Protein AF-T0IHT6-F1 (afdb_monomer_lite)

Organism: NCBI:txid1331060

Foldseek 3Di:
DDDDDDDDDDDDDDDDDDDDDPQPDPDPPDDDQKDWDWDQDPVRDIDIDIDHDDDDPRDDDDDDDKAWPDWDADPQQWIWTQIPVRDIDTPGHDDDDDDDDDDDDDDDDDDDDDDDDDDDDDDDDDDDDDDDDDDDDDDDDDDDDDDDDDDDDDDD

Radius of gyration: 70.14 Å; chains: 1; bounding box: 156×25×182 Å

Sequence (156 aa):
MPGPKGDKGDTGAAGTPGVPGPAGTDVADFYVEDLTIKLEMSNGSVWEAFLPAGSGGEGTPGQDGIGITSVSIDGNGHLLVNLTDGSVIDAGVVRGADGAAGATGAQGPKGDTGNVGAAGADGAAGATGPKGDKGDKGDTGDTGLICPHRVDRLVC

Structure (mmCIF, N/CA/C/O backbone):
data_AF-T0IHT6-F1
#
_entry.id   AF-T0IHT6-F1
#
loop_
_atom_site.group_PDB
_atom_site.id
_atom_site.type_symbol
_atom_site.label_atom_id
_atom_site.label_alt_id
_atom_site.label_comp_id
_atom_site.label_asym_id
_atom_site.label_entity_id
_atom_site.label_seq_id
_atom_site.pdbx_PDB_ins_code
_atom_site.Cartn_x
_atom_site.Cartn_y
_atom_site.Cartn_z
_atom_site.occupancy
_atom_site.B_iso_or_equiv
_atom_site.auth_seq_id
_atom_site.auth_comp_id
_atom_site.auth_asym_id
_atom_site.auth_atom_id
_atom_site.pdbx_PDB_model_num
ATOM 1 N N . MET A 1 1 ? -44.286 -2.994 -5.776 1.00 51.06 1 MET A N 1
ATOM 2 C CA . MET A 1 1 ? -42.874 -3.217 -5.395 1.00 51.06 1 MET A CA 1
ATOM 3 C C . MET A 1 1 ? -42.003 -2.699 -6.528 1.00 51.06 1 MET A C 1
ATOM 5 O O . MET A 1 1 ? -42.415 -2.892 -7.668 1.00 51.06 1 MET A O 1
ATOM 9 N N . PRO A 1 2 ? -40.890 -1.995 -6.265 1.00 48.41 2 PRO A N 1
ATOM 10 C CA . PRO A 1 2 ? -39.973 -1.576 -7.325 1.00 48.41 2 PRO A CA 1
ATOM 11 C C . PRO A 1 2 ? -39.454 -2.805 -8.083 1.00 48.41 2 PRO A C 1
ATOM 13 O O . PRO A 1 2 ? -39.212 -3.841 -7.464 1.00 48.41 2 PRO A O 1
ATOM 16 N N . GLY A 1 3 ? -39.343 -2.706 -9.409 1.00 45.84 3 GLY A N 1
ATOM 17 C CA . GLY A 1 3 ? -38.851 -3.797 -10.253 1.00 45.84 3 GLY A CA 1
ATOM 18 C C . GLY A 1 3 ? -37.374 -4.124 -9.991 1.00 45.84 3 GLY A C 1
ATOM 19 O O . GLY A 1 3 ? -36.662 -3.303 -9.404 1.00 45.84 3 GLY A O 1
ATOM 20 N N . PRO A 1 4 ? -36.904 -5.313 -10.410 1.00 55.66 4 PRO A N 1
ATOM 21 C CA . PRO A 1 4 ? -35.510 -5.705 -10.242 1.00 55.66 4 PRO A CA 1
ATOM 22 C C . PRO A 1 4 ? -34.583 -4.700 -10.935 1.00 55.66 4 PRO A C 1
ATOM 24 O O . PRO A 1 4 ? -34.856 -4.226 -12.039 1.00 55.66 4 PRO A O 1
ATOM 27 N N . LYS A 1 5 ? -33.489 -4.351 -10.253 1.00 52.78 5 LYS A N 1
ATOM 28 C CA . LYS A 1 5 ? -32.433 -3.492 -10.792 1.00 52.78 5 LYS A CA 1
ATOM 29 C C . LYS A 1 5 ? -31.818 -4.189 -12.009 1.00 52.78 5 LYS A C 1
ATOM 31 O O . LYS A 1 5 ? -31.505 -5.371 -11.924 1.00 52.78 5 LYS A O 1
ATOM 36 N N . GLY A 1 6 ? -31.657 -3.456 -13.110 1.00 45.94 6 GLY A N 1
ATOM 37 C CA . GLY A 1 6 ? -30.992 -3.969 -14.307 1.00 45.94 6 GLY A CA 1
ATOM 38 C C . GLY A 1 6 ? -29.533 -4.347 -14.045 1.00 45.94 6 GLY A C 1
ATOM 39 O O . GLY A 1 6 ? -28.904 -3.817 -13.120 1.00 45.94 6 GLY A O 1
ATOM 40 N N . ASP A 1 7 ? -29.021 -5.254 -14.872 1.00 59.47 7 ASP A N 1
ATOM 41 C CA . ASP A 1 7 ? -27.651 -5.746 -14.789 1.00 59.47 7 ASP A CA 1
ATOM 42 C C . ASP A 1 7 ? -26.635 -4.606 -14.934 1.00 59.47 7 ASP A C 1
ATOM 44 O O . ASP A 1 7 ? -26.878 -3.575 -15.571 1.00 59.47 7 ASP A O 1
ATOM 48 N N . LYS A 1 8 ? -25.480 -4.776 -14.288 1.00 56.25 8 LYS A N 1
ATOM 49 C CA . LYS A 1 8 ? -24.371 -3.828 -14.396 1.00 56.25 8 LYS A CA 1
ATOM 50 C C . LYS A 1 8 ? -23.868 -3.847 -15.844 1.00 56.25 8 LYS A C 1
ATOM 52 O O . LYS A 1 8 ? -23.591 -4.917 -16.370 1.00 56.25 8 LYS A O 1
ATOM 57 N N . GLY A 1 9 ? -23.751 -2.671 -16.460 1.00 51.81 9 GLY A N 1
ATOM 58 C CA . GLY A 1 9 ? -23.185 -2.547 -17.804 1.00 51.81 9 GLY A CA 1
ATOM 59 C C . GLY A 1 9 ? -21.721 -2.990 -17.866 1.00 51.81 9 GLY A C 1
ATOM 60 O O . GLY A 1 9 ? -21.023 -2.988 -16.845 1.00 51.81 9 GLY A O 1
ATOM 61 N N . ASP A 1 10 ? -21.279 -3.347 -19.070 1.00 59.84 10 ASP A N 1
ATOM 62 C CA . ASP A 1 10 ? -19.925 -3.825 -19.341 1.00 59.84 10 ASP A CA 1
ATOM 63 C C . ASP A 1 10 ? -18.857 -2.794 -18.945 1.00 59.84 10 ASP A C 1
ATOM 65 O O . ASP A 1 10 ? -19.040 -1.578 -19.072 1.00 59.84 10 ASP A O 1
ATOM 69 N N . THR A 1 11 ? -17.717 -3.285 -18.457 1.00 57.62 11 THR A N 1
ATOM 70 C CA . THR A 1 11 ? -16.554 -2.449 -18.137 1.00 57.62 11 THR A CA 1
ATOM 71 C C . THR A 1 11 ? -15.987 -1.837 -19.419 1.00 57.62 11 THR A C 1
ATOM 73 O O . THR A 1 11 ? -15.795 -2.534 -20.414 1.00 57.62 11 THR A O 1
ATOM 76 N N . GLY A 1 12 ? -15.709 -0.530 -19.393 1.00 53.28 12 GLY A N 1
ATOM 77 C CA . GLY A 1 12 ? -15.119 0.186 -20.526 1.00 53.28 12 GLY A CA 1
ATOM 78 C C . GLY A 1 12 ? -13.754 -0.374 -20.943 1.00 53.28 12 GLY A C 1
ATOM 79 O O . GLY A 1 12 ? -13.054 -1.002 -20.149 1.00 53.28 12 GLY A O 1
ATOM 80 N N . ALA A 1 13 ? -13.379 -0.137 -22.201 1.00 52.06 13 ALA A N 1
ATOM 81 C CA . ALA A 1 13 ? -12.097 -0.578 -22.744 1.00 52.06 13 ALA A CA 1
ATOM 82 C C . ALA A 1 13 ? -10.910 0.004 -21.954 1.00 52.06 13 ALA A C 1
ATOM 84 O O . ALA A 1 13 ? -10.966 1.137 -21.470 1.00 52.06 13 ALA A O 1
ATOM 85 N N . ALA A 1 14 ? -9.827 -0.771 -21.856 1.00 55.28 14 ALA A N 1
ATOM 86 C CA . ALA A 1 14 ? -8.579 -0.308 -21.262 1.00 55.28 14 ALA A CA 1
ATOM 87 C C . ALA A 1 14 ? -8.032 0.914 -22.021 1.00 55.28 14 ALA A C 1
ATOM 89 O O . ALA A 1 14 ? -8.123 0.989 -23.249 1.00 55.28 14 ALA A O 1
ATOM 90 N N . GLY A 1 15 ? -7.455 1.866 -21.282 1.00 57.25 15 GLY A N 1
ATOM 91 C CA . GLY A 1 15 ? -6.731 2.988 -21.876 1.00 57.25 15 GLY A CA 1
ATOM 92 C C . GLY A 1 15 ? -5.515 2.504 -22.667 1.00 57.25 15 GLY A C 1
ATOM 93 O O . GLY A 1 15 ? -4.952 1.448 -22.379 1.00 57.25 15 GLY A O 1
ATOM 94 N N . THR A 1 16 ? -5.102 3.271 -23.674 1.00 59.94 16 THR A N 1
ATOM 95 C CA . THR A 1 16 ? -3.871 2.974 -24.414 1.00 59.94 16 THR A CA 1
ATOM 96 C C . THR A 1 16 ? -2.652 3.116 -23.496 1.00 59.94 16 THR A C 1
ATOM 98 O O . THR A 1 16 ? -2.663 4.003 -22.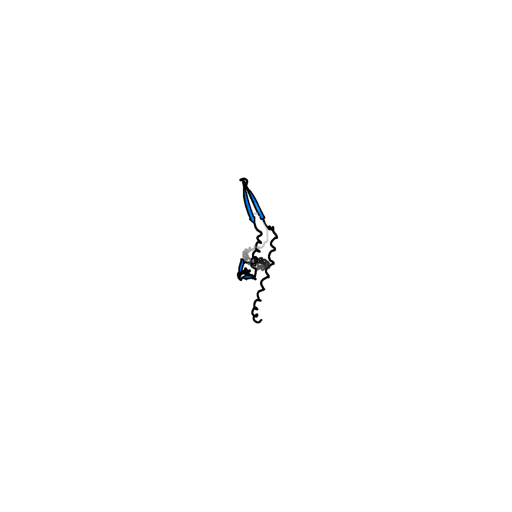636 1.00 59.94 16 THR A O 1
ATOM 101 N N . PRO A 1 17 ? -1.591 2.307 -23.687 1.00 65.31 17 PRO A N 1
ATOM 102 C CA . PRO A 1 17 ? -0.319 2.515 -23.005 1.00 65.31 17 PRO A CA 1
ATOM 103 C C . PRO A 1 17 ? 0.164 3.963 -23.140 1.00 65.31 17 PRO A C 1
ATOM 105 O O . PRO A 1 17 ? -0.071 4.614 -24.164 1.00 65.31 17 PRO A O 1
ATOM 108 N N . GLY A 1 18 ? 0.823 4.465 -22.095 1.00 60.44 18 GLY A N 1
ATOM 109 C CA . GLY A 1 18 ? 1.481 5.766 -22.145 1.00 60.44 18 GLY A CA 1
ATOM 110 C C . GLY A 1 18 ? 2.565 5.782 -23.222 1.00 60.44 18 GLY A C 1
ATOM 111 O O . GLY A 1 18 ? 3.168 4.756 -23.526 1.00 60.44 18 GLY A O 1
ATOM 112 N N . VAL A 1 19 ? 2.805 6.950 -23.814 1.00 72.06 19 VAL A N 1
ATOM 113 C CA . VAL A 1 19 ? 3.938 7.126 -24.728 1.00 72.06 19 VAL A CA 1
ATOM 114 C C . VAL A 1 19 ? 5.225 7.008 -23.901 1.00 72.06 19 VAL A C 1
ATOM 116 O O . VAL A 1 19 ? 5.295 7.665 -22.856 1.00 72.06 19 VAL A O 1
ATOM 119 N N . PRO A 1 20 ? 6.224 6.210 -24.330 1.00 73.50 20 PRO A N 1
ATOM 120 C CA . PRO A 1 20 ? 7.527 6.180 -23.679 1.00 73.50 20 PRO A CA 1
ATOM 121 C C . PRO A 1 20 ? 8.066 7.598 -23.485 1.00 73.50 20 PRO A C 1
ATOM 123 O O . PRO A 1 20 ? 7.923 8.455 -24.363 1.00 73.50 20 PRO A O 1
ATOM 126 N N . GLY A 1 21 ? 8.657 7.855 -22.318 1.00 64.94 21 GLY A N 1
ATOM 127 C CA . GLY A 1 21 ? 9.294 9.140 -22.049 1.00 64.94 21 GLY A CA 1
ATOM 128 C C . GLY A 1 21 ? 10.397 9.437 -23.074 1.00 64.94 21 GLY A C 1
ATOM 129 O O . GLY A 1 21 ? 10.922 8.509 -23.698 1.00 64.94 21 GLY A O 1
ATOM 130 N N . PRO A 1 22 ? 10.765 10.716 -23.272 1.00 65.38 22 PRO A N 1
ATOM 131 C CA . PRO A 1 22 ? 11.931 11.042 -24.083 1.00 65.38 22 PRO A CA 1
ATOM 132 C C . PRO A 1 22 ? 13.151 10.283 -23.549 1.00 65.38 22 PRO A C 1
ATOM 134 O O . PRO A 1 22 ? 13.292 10.124 -22.333 1.00 65.38 22 PRO A O 1
ATOM 137 N N . ALA A 1 23 ? 14.018 9.817 -24.452 1.00 64.50 23 ALA A N 1
ATOM 138 C CA . ALA A 1 23 ? 15.299 9.241 -24.065 1.00 64.50 23 ALA A CA 1
ATOM 139 C C . ALA A 1 23 ? 16.008 10.205 -23.104 1.00 64.50 23 ALA A C 1
ATOM 141 O O . ALA A 1 23 ? 15.972 11.425 -23.305 1.00 64.50 23 ALA A O 1
ATOM 142 N N . GLY A 1 24 ? 16.598 9.662 -22.037 1.00 56.03 24 GLY A N 1
ATOM 143 C CA . GLY A 1 24 ? 17.422 10.463 -21.144 1.00 56.03 24 GLY A CA 1
ATOM 144 C C . GLY A 1 24 ? 18.462 11.195 -21.982 1.00 56.03 24 GLY A C 1
ATOM 145 O O . GLY A 1 24 ? 19.086 10.597 -22.853 1.00 56.03 24 GLY A O 1
ATOM 146 N N . THR A 1 25 ? 18.616 12.499 -21.769 1.00 54.03 25 THR A N 1
ATOM 147 C CA . THR A 1 25 ? 19.784 13.187 -22.304 1.00 54.03 25 THR A CA 1
ATOM 148 C C . THR A 1 25 ? 20.965 12.611 -21.552 1.00 54.03 25 THR A C 1
ATOM 150 O O . THR A 1 25 ? 21.092 12.878 -20.352 1.00 54.03 25 THR A O 1
ATOM 153 N N . ASP A 1 26 ? 21.779 11.801 -22.230 1.00 58.94 26 ASP A N 1
ATOM 154 C CA . ASP A 1 26 ? 23.110 11.493 -21.737 1.00 58.94 26 ASP A CA 1
ATOM 155 C C . ASP A 1 26 ? 23.716 12.825 -21.316 1.00 58.94 26 ASP A C 1
ATOM 157 O O . ASP A 1 26 ? 23.740 13.808 -22.069 1.00 58.94 26 ASP A O 1
ATOM 161 N N . VAL A 1 27 ? 24.100 12.894 -20.048 1.00 51.19 27 VAL A N 1
ATOM 162 C CA . VAL A 1 27 ? 24.984 13.947 -19.595 1.00 51.19 27 VAL A CA 1
ATOM 163 C C . VAL A 1 27 ? 26.139 13.956 -20.591 1.00 51.19 27 VAL A C 1
ATOM 165 O O . VAL A 1 27 ? 26.721 12.910 -20.875 1.00 51.19 27 VAL A O 1
ATOM 168 N N . ALA A 1 28 ? 26.408 15.107 -21.208 1.00 55.22 28 ALA A N 1
ATOM 169 C CA . ALA A 1 28 ? 27.592 15.296 -22.036 1.00 55.22 28 ALA A CA 1
ATOM 170 C C . ALA A 1 28 ? 28.824 15.274 -21.113 1.00 55.22 28 ALA A C 1
ATOM 172 O O . ALA A 1 28 ? 29.514 16.275 -20.932 1.00 55.22 28 ALA A O 1
ATOM 173 N N . ASP A 1 29 ? 29.041 14.144 -20.456 1.00 58.44 29 ASP A N 1
ATOM 174 C CA . ASP A 1 29 ? 30.043 13.926 -19.443 1.00 58.44 29 ASP A CA 1
ATOM 175 C C . ASP A 1 29 ? 31.286 13.459 -20.172 1.00 58.44 29 ASP A C 1
ATOM 177 O O . ASP A 1 29 ? 31.434 12.302 -20.547 1.00 58.44 29 ASP A O 1
ATOM 181 N N . PHE A 1 30 ? 32.178 14.422 -20.381 1.00 57.38 30 PHE A N 1
ATOM 182 C CA . PHE A 1 30 ? 33.569 14.187 -20.735 1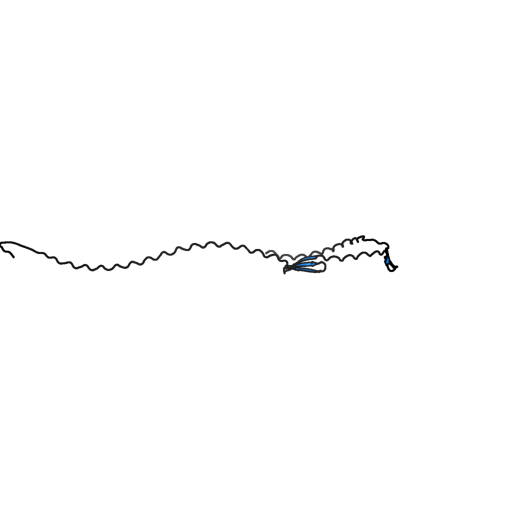.00 57.38 30 PHE A CA 1
ATOM 183 C C . PHE A 1 30 ? 33.776 13.461 -22.078 1.00 57.38 30 PHE A C 1
ATOM 185 O O . PHE A 1 30 ? 34.056 12.268 -22.153 1.00 57.38 30 PHE A O 1
ATOM 192 N N . TYR A 1 31 ? 33.714 14.238 -23.161 1.00 59.03 31 TYR A N 1
ATOM 193 C CA . TYR A 1 31 ? 34.139 13.790 -24.485 1.00 59.03 31 TYR A CA 1
ATOM 194 C C . TYR A 1 31 ? 35.665 13.707 -24.560 1.00 59.03 31 TYR A C 1
ATOM 196 O O . TYR A 1 31 ? 36.367 14.703 -24.382 1.00 59.03 31 TYR A O 1
ATOM 204 N N . VAL A 1 32 ? 36.167 12.517 -24.868 1.00 63.88 32 VAL A N 1
ATOM 205 C CA . VAL A 1 32 ? 37.573 12.264 -25.172 1.00 63.88 32 VAL A CA 1
ATOM 206 C C . VAL A 1 32 ? 37.638 11.766 -26.607 1.00 63.88 32 VAL A C 1
ATOM 208 O O . VAL A 1 32 ? 37.106 10.700 -26.899 1.00 63.88 32 VAL A O 1
ATOM 211 N N . GLU A 1 33 ? 38.246 12.555 -27.495 1.00 69.00 33 GLU A N 1
ATOM 212 C CA . GLU A 1 33 ? 38.405 12.181 -28.904 1.00 69.00 33 GLU A CA 1
ATOM 213 C C . GLU A 1 33 ? 39.428 11.052 -29.025 1.00 69.00 33 GLU A C 1
ATOM 215 O O . GLU A 1 33 ? 39.048 9.921 -29.263 1.00 69.00 33 GLU A O 1
ATOM 220 N N . ASP A 1 34 ? 40.696 11.303 -28.722 1.00 75.75 34 ASP A N 1
ATOM 221 C CA . ASP A 1 34 ? 41.697 10.250 -28.568 1.00 75.75 34 ASP A CA 1
ATOM 222 C C . ASP A 1 34 ? 42.498 10.532 -27.298 1.00 75.75 34 ASP A C 1
ATOM 224 O O . ASP A 1 34 ? 43.043 11.627 -27.121 1.00 75.75 34 ASP A O 1
ATOM 228 N N . LEU A 1 35 ? 42.600 9.549 -26.403 1.00 79.81 35 LEU A N 1
ATOM 229 C CA . LEU A 1 35 ? 43.435 9.663 -25.209 1.00 79.81 35 LEU A CA 1
ATOM 230 C C . LEU A 1 35 ? 44.528 8.613 -25.233 1.00 79.81 35 LEU A C 1
ATOM 232 O O . LEU A 1 35 ? 44.282 7.409 -25.215 1.00 79.81 35 LEU A O 1
ATOM 236 N N . THR A 1 36 ? 45.764 9.098 -25.217 1.00 80.94 36 THR A N 1
ATOM 237 C CA . THR A 1 36 ? 46.931 8.265 -24.952 1.00 80.94 36 THR A CA 1
ATOM 238 C C . THR A 1 36 ? 47.367 8.499 -23.518 1.00 80.94 36 THR A C 1
ATOM 240 O O . THR A 1 36 ? 47.815 9.593 -23.173 1.00 80.94 36 THR A O 1
ATOM 243 N N . ILE A 1 37 ? 47.249 7.477 -22.676 1.00 87.00 37 ILE A N 1
ATOM 244 C CA . ILE A 1 37 ? 47.772 7.525 -21.311 1.00 87.00 37 ILE A CA 1
ATOM 245 C C . ILE A 1 37 ? 49.172 6.921 -21.333 1.00 87.00 37 ILE A C 1
ATOM 247 O O . ILE A 1 37 ? 49.328 5.747 -21.670 1.00 87.00 37 ILE A O 1
ATOM 251 N N . LYS A 1 38 ? 50.176 7.722 -20.956 1.00 91.19 38 LYS A N 1
ATOM 252 C CA . LYS A 1 38 ? 51.555 7.266 -20.750 1.00 91.19 38 LYS A CA 1
ATOM 253 C C . LYS A 1 38 ? 51.899 7.319 -19.271 1.00 91.19 38 LYS A C 1
ATOM 255 O O . LYS A 1 38 ? 51.790 8.374 -18.649 1.00 91.19 38 LYS A O 1
ATOM 260 N N . LEU A 1 39 ? 52.308 6.186 -18.716 1.00 89.50 39 LEU A N 1
ATOM 261 C CA . LEU A 1 39 ? 52.738 6.080 -17.326 1.00 89.50 39 LEU A CA 1
ATOM 262 C C . LEU A 1 39 ? 54.206 5.680 -17.291 1.00 89.50 39 LEU A C 1
ATOM 264 O O . LEU A 1 39 ? 54.560 4.577 -17.705 1.00 89.50 39 LEU A O 1
ATOM 268 N N . GLU A 1 40 ? 55.044 6.574 -16.774 1.00 92.75 40 GLU A N 1
ATOM 269 C CA . GLU A 1 40 ? 56.445 6.288 -16.477 1.00 92.75 40 GLU A CA 1
ATOM 270 C C . GLU A 1 40 ? 56.566 5.886 -15.008 1.00 92.75 40 GLU A C 1
ATOM 272 O O . GLU A 1 40 ? 56.268 6.661 -14.097 1.00 92.75 40 GLU A O 1
ATOM 277 N N . MET A 1 41 ? 56.970 4.644 -14.767 1.00 91.25 41 MET A N 1
ATOM 278 C CA . MET A 1 41 ? 57.180 4.137 -13.416 1.00 91.25 41 MET A CA 1
ATOM 279 C C . MET A 1 41 ? 58.611 4.424 -12.950 1.00 91.25 41 MET A C 1
ATOM 281 O O . MET A 1 41 ? 59.538 4.550 -13.747 1.00 91.25 41 MET A O 1
ATOM 285 N N . SER A 1 42 ? 58.826 4.480 -11.634 1.00 91.50 42 SER A N 1
ATOM 286 C CA . SER A 1 42 ? 60.136 4.789 -11.033 1.00 91.50 42 SER A CA 1
ATOM 287 C C . SER A 1 42 ? 61.235 3.761 -11.336 1.00 91.50 42 SER A C 1
ATOM 289 O O . SER A 1 42 ? 62.416 4.055 -11.177 1.00 91.50 42 SER A O 1
ATOM 291 N N . ASN A 1 43 ? 60.861 2.563 -11.789 1.00 92.00 43 ASN A N 1
ATOM 292 C CA . ASN A 1 43 ? 61.776 1.537 -12.293 1.00 92.00 43 ASN A CA 1
ATOM 293 C C . ASN A 1 43 ? 62.238 1.795 -13.747 1.00 92.00 43 ASN A C 1
ATOM 295 O O . ASN A 1 43 ? 62.966 0.975 -14.302 1.00 92.00 43 ASN A O 1
ATOM 299 N N . GLY A 1 44 ? 61.798 2.896 -14.367 1.00 88.94 44 GLY A N 1
ATOM 300 C CA . GLY A 1 44 ? 62.127 3.289 -15.737 1.00 88.94 44 GLY A CA 1
ATOM 301 C C . GLY A 1 44 ? 61.261 2.645 -16.823 1.00 88.94 44 GLY A C 1
ATOM 302 O O . GLY A 1 44 ? 61.495 2.903 -18.001 1.00 88.94 44 GLY A O 1
ATOM 303 N N . SER A 1 45 ? 60.274 1.810 -16.475 1.00 91.81 45 SER A N 1
ATOM 304 C CA . SER A 1 45 ? 59.357 1.242 -17.469 1.00 91.81 45 SER A CA 1
ATOM 305 C C . SER A 1 45 ? 58.272 2.240 -17.862 1.00 91.81 45 SER A C 1
ATOM 307 O O . SER A 1 45 ? 57.694 2.896 -16.993 1.00 91.81 45 SER A O 1
ATOM 309 N N . VAL A 1 46 ? 57.962 2.288 -19.157 1.00 92.75 46 VAL A N 1
ATOM 310 C CA . VAL A 1 46 ? 56.886 3.110 -19.716 1.00 92.75 46 VAL A CA 1
ATOM 311 C C . VAL A 1 46 ? 55.769 2.206 -20.217 1.00 92.75 46 VAL A C 1
ATOM 313 O O . VAL A 1 46 ? 56.024 1.249 -20.950 1.00 92.75 46 VAL A O 1
ATOM 316 N N . TRP A 1 47 ? 54.537 2.516 -19.826 1.00 92.88 47 TRP A N 1
ATOM 317 C CA . TRP A 1 47 ? 53.338 1.880 -20.362 1.00 92.88 47 TRP A CA 1
ATOM 318 C C . TRP A 1 47 ? 52.504 2.895 -21.132 1.00 92.88 47 TRP A C 1
ATOM 320 O O . TRP A 1 47 ? 52.262 3.995 -20.635 1.00 92.88 47 TRP A O 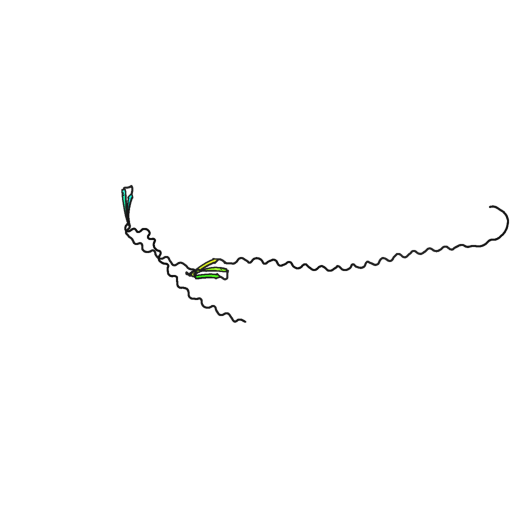1
ATOM 330 N N . GLU A 1 48 ? 52.055 2.511 -22.325 1.00 92.19 48 GLU A N 1
ATOM 331 C CA . GLU A 1 48 ? 51.172 3.321 -23.159 1.00 92.19 48 GLU A CA 1
ATOM 332 C C . GLU A 1 48 ? 49.877 2.559 -23.432 1.00 92.19 48 GLU A C 1
ATOM 334 O O . GLU A 1 48 ? 49.910 1.435 -23.939 1.00 92.19 48 GLU A O 1
ATOM 339 N N . ALA A 1 49 ? 48.741 3.184 -23.129 1.00 85.62 49 ALA A N 1
ATOM 340 C CA . ALA A 1 49 ? 47.447 2.751 -23.637 1.00 85.62 49 ALA A CA 1
ATOM 341 C C . ALA A 1 49 ? 46.841 3.814 -24.531 1.00 85.62 49 ALA A C 1
ATOM 343 O O . ALA A 1 49 ? 46.759 4.989 -24.168 1.00 85.62 49 ALA A O 1
ATOM 344 N N . PHE A 1 50 ? 46.376 3.346 -25.681 1.00 82.50 50 PHE A N 1
ATOM 345 C CA . PHE A 1 50 ? 45.578 4.115 -26.607 1.00 82.50 50 PHE A CA 1
ATOM 346 C C . PHE A 1 50 ? 44.106 3.776 -26.382 1.00 82.50 50 PHE A C 1
ATOM 348 O O . PHE A 1 50 ? 43.703 2.619 -26.512 1.00 82.50 50 PHE A O 1
ATOM 355 N N . LEU A 1 51 ? 43.328 4.787 -26.013 1.00 76.69 51 LEU A N 1
ATOM 356 C CA . LEU A 1 51 ? 41.877 4.732 -25.936 1.00 76.69 51 LEU A CA 1
ATOM 357 C C . LEU A 1 51 ? 41.354 5.462 -27.184 1.00 76.69 51 LEU A C 1
ATOM 359 O O . LEU A 1 51 ? 41.281 6.694 -27.150 1.00 76.69 51 LEU A O 1
ATOM 363 N N . PRO A 1 52 ? 41.091 4.741 -28.295 1.00 70.00 52 PRO A N 1
ATOM 364 C CA . PRO A 1 52 ? 40.549 5.356 -29.503 1.00 70.00 52 PRO A CA 1
ATOM 365 C C . PRO A 1 52 ? 39.171 5.943 -29.233 1.00 70.00 52 PRO A C 1
ATOM 367 O O . PRO A 1 52 ? 38.430 5.396 -28.408 1.00 70.00 52 PRO A O 1
ATOM 370 N N . ALA A 1 53 ? 38.800 6.965 -30.004 1.00 67.62 53 ALA A N 1
ATOM 371 C CA . ALA A 1 53 ? 37.429 7.459 -30.080 1.00 67.62 53 ALA A CA 1
ATOM 372 C C . ALA A 1 53 ? 36.457 6.297 -30.352 1.00 67.62 53 ALA A C 1
ATOM 374 O O . ALA A 1 53 ? 36.295 5.827 -31.480 1.00 67.62 53 ALA A O 1
ATOM 375 N N . GLY A 1 54 ? 35.815 5.800 -29.303 1.00 63.38 54 GLY A N 1
ATOM 376 C CA . GLY A 1 54 ? 34.690 4.889 -29.397 1.00 63.38 54 GLY A CA 1
ATOM 377 C C . GLY A 1 54 ? 33.454 5.674 -29.023 1.00 63.38 54 GLY A C 1
ATOM 378 O O . GLY A 1 54 ? 33.322 6.082 -27.871 1.00 63.38 54 GLY A O 1
ATOM 379 N N . SER A 1 55 ? 32.542 5.886 -29.969 1.00 61.41 55 SER A N 1
ATOM 380 C CA . SER A 1 55 ? 31.188 6.283 -29.596 1.00 61.41 55 SER A CA 1
ATOM 381 C C . SER A 1 55 ? 30.602 5.130 -28.787 1.00 61.41 55 SER A C 1
ATOM 383 O O . SER A 1 55 ? 30.337 4.050 -29.318 1.00 61.41 55 SER A O 1
ATOM 385 N N . GLY A 1 56 ? 30.476 5.325 -27.473 1.00 64.38 56 GLY A N 1
ATOM 386 C CA . GLY A 1 56 ? 29.638 4.458 -26.658 1.00 64.38 56 GLY A CA 1
ATOM 387 C C . GLY A 1 56 ? 28.256 4.444 -27.299 1.00 64.38 56 GLY A C 1
ATOM 388 O O . GLY A 1 56 ? 27.715 5.503 -27.611 1.00 64.38 56 GLY A O 1
ATOM 389 N N . GLY A 1 57 ? 27.730 3.254 -27.590 1.00 61.91 57 GLY A N 1
ATOM 390 C CA . GLY A 1 57 ? 26.353 3.146 -28.054 1.00 61.91 57 GLY A CA 1
ATOM 391 C C . GLY A 1 57 ? 25.414 3.743 -27.008 1.00 61.91 57 GLY A C 1
ATOM 392 O O . GLY A 1 57 ? 25.714 3.684 -25.815 1.00 61.91 57 GLY A O 1
ATOM 393 N N . GLU A 1 58 ? 24.292 4.305 -27.457 1.00 66.88 58 GLU A N 1
ATOM 394 C CA . GLU A 1 58 ? 23.238 4.772 -26.556 1.00 66.88 58 GLU A CA 1
ATOM 395 C C . GLU A 1 58 ? 22.878 3.657 -25.560 1.00 66.88 58 GLU A C 1
ATOM 397 O O . GLU A 1 58 ? 22.781 2.477 -25.927 1.00 66.88 58 GLU A O 1
ATOM 402 N N . GLY A 1 59 ? 22.695 4.019 -24.289 1.00 66.62 59 GLY A N 1
ATOM 403 C CA . GLY A 1 59 ? 22.172 3.086 -23.297 1.00 66.62 59 GLY A CA 1
ATOM 404 C C . GLY A 1 59 ? 20.827 2.516 -23.757 1.00 66.62 59 GLY A C 1
ATOM 405 O O . GLY A 1 59 ? 20.029 3.200 -24.397 1.00 66.62 59 GLY A O 1
ATOM 406 N N . THR A 1 60 ? 20.543 1.251 -23.441 1.00 65.38 60 THR A N 1
ATOM 407 C CA . THR A 1 60 ? 19.219 0.689 -23.740 1.00 65.38 60 THR A CA 1
ATOM 408 C C . THR A 1 60 ? 18.153 1.469 -22.968 1.00 65.38 60 THR A C 1
ATOM 410 O O . THR A 1 60 ? 18.351 1.673 -21.763 1.00 65.38 60 THR A O 1
ATOM 413 N N . PRO A 1 61 ? 17.022 1.860 -23.590 1.00 69.25 61 PRO A N 1
ATOM 414 C CA . PRO A 1 61 ? 15.902 2.437 -22.859 1.00 69.25 61 PRO A CA 1
ATOM 415 C C . PRO A 1 61 ? 15.547 1.570 -21.647 1.00 69.25 61 PRO A C 1
ATOM 417 O O . PRO A 1 61 ? 15.545 0.338 -21.735 1.00 69.25 61 PRO A O 1
ATOM 420 N N . GLY A 1 62 ? 15.283 2.208 -20.504 1.00 72.19 62 GLY A N 1
ATOM 421 C CA . GLY A 1 62 ? 14.789 1.500 -19.326 1.00 72.19 62 GLY A CA 1
ATOM 422 C C . GLY A 1 62 ? 13.483 0.769 -19.647 1.00 72.19 62 GLY A C 1
ATOM 423 O O . GLY A 1 62 ? 12.716 1.217 -20.495 1.00 72.19 62 GLY A O 1
ATOM 424 N N . GLN A 1 63 ? 13.235 -0.361 -18.980 1.00 72.88 63 GLN A N 1
ATOM 425 C CA . GLN A 1 63 ? 11.946 -1.050 -19.083 1.00 72.88 63 GLN A CA 1
ATOM 426 C C . GLN A 1 63 ? 10.823 -0.111 -18.621 1.00 72.88 63 GLN A C 1
ATOM 428 O O . GLN A 1 63 ? 11.009 0.647 -17.664 1.00 72.88 63 GLN A O 1
ATOM 433 N N . ASP A 1 64 ? 9.662 -0.188 -19.272 1.00 79.81 64 ASP A N 1
ATOM 434 C CA . ASP A 1 64 ? 8.473 0.538 -18.831 1.00 79.81 64 ASP A CA 1
ATOM 435 C C . ASP A 1 64 ? 8.149 0.184 -17.368 1.00 79.81 64 ASP A C 1
ATOM 437 O O . ASP A 1 64 ? 8.256 -0.968 -16.939 1.00 79.81 64 ASP A O 1
ATOM 441 N N . GLY A 1 65 ? 7.772 1.191 -16.577 1.00 82.19 65 GLY A N 1
ATOM 442 C CA . GLY A 1 65 ? 7.436 0.999 -15.167 1.00 82.19 65 GLY A CA 1
ATOM 443 C C . GLY A 1 65 ? 6.142 0.201 -14.969 1.00 82.19 65 GLY A C 1
ATOM 444 O O . GLY A 1 65 ? 5.223 0.262 -15.785 1.00 82.19 65 GLY A O 1
ATOM 445 N N . ILE A 1 66 ? 6.038 -0.508 -13.840 1.00 90.06 66 ILE A N 1
ATOM 446 C CA . ILE A 1 66 ? 4.803 -1.198 -13.444 1.00 90.06 66 ILE A CA 1
ATOM 447 C C . ILE A 1 66 ? 3.819 -0.166 -12.873 1.00 90.06 66 ILE A C 1
ATOM 449 O O . ILE A 1 66 ? 4.097 0.480 -11.862 1.00 90.06 66 ILE A O 1
ATOM 453 N N . GLY A 1 67 ? 2.671 -0.004 -13.530 1.00 90.06 67 GLY A N 1
ATOM 454 C CA . GLY A 1 67 ? 1.604 0.904 -13.114 1.00 90.06 67 GLY A CA 1
ATOM 455 C C . GLY A 1 67 ? 0.539 0.220 -12.257 1.00 90.06 67 GLY A C 1
ATOM 456 O O . GLY A 1 67 ? 0.476 -1.004 -12.173 1.00 90.06 67 GLY A O 1
ATOM 457 N N . ILE A 1 68 ? -0.345 1.021 -11.659 1.00 94.88 68 ILE A N 1
ATOM 458 C CA . ILE A 1 68 ? -1.539 0.538 -10.952 1.00 94.88 68 ILE A CA 1
ATOM 459 C C . ILE A 1 68 ? -2.712 0.502 -11.937 1.00 94.88 68 ILE A C 1
ATOM 461 O O . ILE A 1 68 ? -3.058 1.528 -12.521 1.00 94.88 68 ILE A O 1
ATOM 465 N N . THR A 1 69 ? -3.348 -0.659 -12.102 1.00 96.38 69 THR A N 1
ATOM 466 C CA . THR A 1 69 ? -4.568 -0.816 -12.914 1.00 96.38 69 THR A CA 1
ATOM 467 C C . THR A 1 69 ? -5.832 -0.549 -12.107 1.00 96.38 69 THR A C 1
ATOM 469 O O . THR A 1 69 ? -6.765 0.075 -12.610 1.00 96.38 69 THR A O 1
ATOM 472 N N . SER A 1 70 ? -5.891 -0.996 -10.851 1.00 95.00 70 SER A N 1
ATOM 473 C CA . SER A 1 70 ? -7.008 -0.693 -9.952 1.00 95.00 70 SER A CA 1
ATOM 474 C C . SER A 1 70 ? -6.641 -0.888 -8.486 1.00 95.00 70 SER A C 1
ATOM 476 O O . SER A 1 70 ? -5.705 -1.610 -8.149 1.00 95.00 70 SER A O 1
ATOM 478 N N . VAL A 1 71 ? -7.423 -0.261 -7.610 1.00 96.50 71 VAL A N 1
ATOM 479 C CA . VAL A 1 71 ? -7.352 -0.440 -6.159 1.00 96.50 71 VAL A CA 1
ATOM 480 C C . VAL A 1 71 ? -8.732 -0.876 -5.683 1.00 96.50 71 VAL A C 1
ATOM 482 O O . VAL A 1 71 ? -9.735 -0.254 -6.035 1.00 96.50 71 VAL A O 1
ATOM 485 N N . SER A 1 72 ? -8.794 -1.958 -4.915 1.00 95.19 72 SER A N 1
ATOM 486 C CA . SER A 1 72 ? -10.046 -2.561 -4.450 1.00 95.19 72 SER A CA 1
ATOM 487 C C . SER A 1 72 ? -9.933 -3.028 -3.004 1.00 95.19 72 SER A C 1
ATOM 489 O O . SER A 1 72 ? -8.834 -3.272 -2.520 1.00 95.19 72 SER A O 1
ATOM 491 N N . ILE A 1 73 ? -11.069 -3.142 -2.319 1.00 96.00 73 ILE A N 1
ATOM 492 C CA . ILE A 1 73 ? -11.156 -3.768 -0.997 1.00 96.00 73 ILE A CA 1
ATOM 493 C C . ILE A 1 73 ? -11.972 -5.048 -1.154 1.00 96.00 73 ILE A C 1
ATOM 495 O O . ILE A 1 73 ? -13.055 -5.010 -1.746 1.00 96.00 73 ILE A O 1
ATOM 499 N N . ASP A 1 74 ? -11.450 -6.170 -0.671 1.00 94.19 74 ASP A N 1
ATOM 500 C CA . ASP A 1 74 ? -12.129 -7.462 -0.762 1.00 94.19 74 ASP A CA 1
ATOM 501 C C . ASP A 1 74 ? -13.212 -7.643 0.325 1.00 94.19 74 ASP A C 1
ATOM 503 O O . ASP A 1 74 ? -13.431 -6.790 1.189 1.00 94.19 74 ASP A O 1
ATOM 507 N N . GLY A 1 75 ? -13.910 -8.783 0.296 1.00 92.19 75 GLY A N 1
ATOM 508 C CA . GLY A 1 75 ? -14.940 -9.111 1.290 1.00 92.19 75 GLY A CA 1
ATOM 509 C C . GLY A 1 75 ? -14.411 -9.331 2.714 1.00 92.19 75 GLY A C 1
ATOM 510 O O . GLY A 1 75 ? -15.199 -9.310 3.658 1.00 92.19 75 GLY A O 1
ATOM 511 N N . ASN A 1 76 ? -13.099 -9.514 2.875 1.00 91.44 76 ASN A N 1
ATOM 512 C CA . ASN A 1 76 ? -12.420 -9.675 4.160 1.00 91.44 76 ASN A CA 1
ATOM 513 C C . ASN A 1 76 ? -11.849 -8.343 4.685 1.00 91.44 76 ASN A C 1
ATOM 515 O O . ASN A 1 76 ? -11.333 -8.292 5.802 1.00 91.44 76 ASN A O 1
ATOM 519 N N . GLY A 1 77 ? -11.955 -7.261 3.905 1.00 93.06 77 GLY A N 1
ATOM 520 C CA . GLY A 1 77 ? -11.441 -5.935 4.240 1.00 93.06 77 GLY A CA 1
ATOM 521 C C . GLY A 1 77 ? -9.980 -5.699 3.850 1.00 93.06 77 GLY A C 1
ATOM 522 O O . GLY A 1 77 ? -9.412 -4.700 4.286 1.00 93.06 77 GLY A O 1
ATOM 523 N N . HIS A 1 78 ? -9.359 -6.577 3.061 1.00 95.88 78 HIS A N 1
ATOM 524 C CA . HIS A 1 78 ? -7.999 -6.392 2.551 1.00 95.88 78 HIS A CA 1
ATOM 525 C C . HIS A 1 78 ? -7.965 -5.380 1.405 1.00 95.88 78 HIS A C 1
ATOM 527 O O . HIS A 1 78 ? -8.794 -5.443 0.496 1.00 95.88 78 HIS A O 1
ATOM 533 N N . LEU A 1 79 ? -6.990 -4.470 1.429 1.00 96.81 79 LEU A N 1
ATOM 534 C CA . LEU A 1 79 ? -6.717 -3.534 0.341 1.00 96.81 79 LE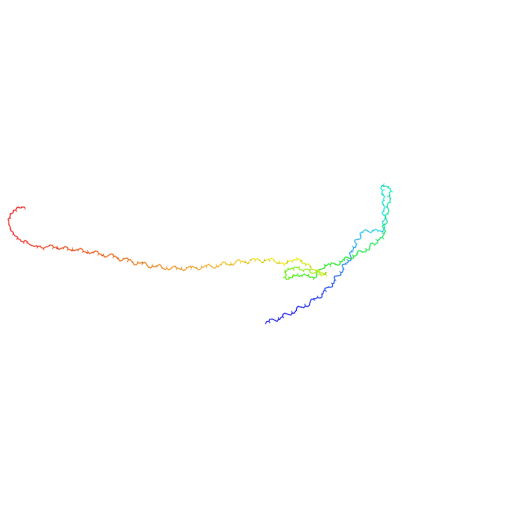U A CA 1
ATOM 535 C C . LEU A 1 79 ? -5.821 -4.194 -0.707 1.00 96.81 79 LEU A C 1
ATOM 537 O O . LEU A 1 79 ? -4.634 -4.412 -0.480 1.00 96.81 79 LEU A O 1
ATOM 541 N N . LEU A 1 80 ? -6.391 -4.457 -1.876 1.00 97.12 80 LEU A N 1
ATOM 542 C CA . LEU A 1 80 ? -5.717 -5.077 -3.008 1.00 97.12 80 LEU A CA 1
ATOM 543 C C . LEU A 1 80 ? -5.400 -4.025 -4.076 1.00 97.12 80 LEU A C 1
ATOM 545 O O . LEU A 1 80 ? -6.296 -3.314 -4.546 1.00 97.12 80 LEU A O 1
ATOM 549 N N . VAL A 1 81 ? -4.136 -3.949 -4.489 1.00 97.50 81 VAL A N 1
ATOM 550 C CA . VAL A 1 81 ? -3.654 -3.109 -5.594 1.00 97.50 81 VAL A CA 1
ATOM 551 C C . VAL A 1 81 ? -3.296 -4.013 -6.767 1.00 97.50 81 VAL A C 1
ATOM 553 O O . VAL A 1 81 ? -2.346 -4.788 -6.690 1.00 97.50 81 VAL A O 1
ATOM 556 N N . ASN A 1 82 ? -4.055 -3.912 -7.854 1.00 95.88 82 ASN A N 1
ATOM 557 C CA . ASN A 1 82 ? -3.790 -4.634 -9.094 1.00 95.88 82 ASN A CA 1
ATOM 558 C C . ASN A 1 82 ? -2.823 -3.816 -9.952 1.00 95.88 82 ASN A C 1
ATOM 560 O O . ASN A 1 82 ? -3.003 -2.604 -10.115 1.00 95.88 82 ASN A O 1
ATOM 564 N N . LEU A 1 83 ? -1.813 -4.474 -10.509 1.00 96.38 83 LEU A N 1
ATOM 565 C CA . LEU A 1 83 ? -0.755 -3.849 -11.295 1.00 96.38 83 LEU A CA 1
ATOM 566 C C . LEU A 1 83 ? -0.904 -4.147 -12.793 1.00 96.38 83 LEU A C 1
ATOM 568 O O . LEU A 1 83 ? -1.722 -4.974 -13.203 1.00 96.38 83 LEU A O 1
ATOM 572 N N . THR A 1 84 ? -0.152 -3.436 -13.635 1.00 94.12 84 THR A N 1
ATOM 573 C CA . THR A 1 84 ? -0.193 -3.596 -15.103 1.00 94.12 84 THR A CA 1
ATOM 574 C C . THR A 1 84 ? 0.432 -4.900 -15.596 1.00 94.12 84 THR A C 1
ATOM 576 O O . THR A 1 84 ? 0.128 -5.329 -16.703 1.00 94.12 84 THR A O 1
ATOM 579 N N . ASP A 1 85 ? 1.273 -5.542 -14.790 1.00 92.81 85 ASP A N 1
ATOM 580 C CA . ASP A 1 85 ? 1.907 -6.838 -15.070 1.00 92.81 85 ASP A CA 1
ATOM 581 C C . ASP A 1 85 ? 1.036 -8.046 -14.657 1.00 92.81 85 ASP A C 1
ATOM 583 O O . ASP A 1 85 ? 1.439 -9.193 -14.836 1.00 92.81 85 ASP A O 1
ATOM 587 N N . GLY A 1 86 ? -0.160 -7.800 -14.108 1.00 92.12 86 GLY A N 1
ATOM 588 C CA . GLY A 1 86 ? -1.065 -8.830 -13.592 1.00 92.12 86 GLY A CA 1
ATOM 589 C C . GLY A 1 86 ? -0.791 -9.245 -12.143 1.00 92.12 86 GLY A C 1
ATOM 590 O O . GLY A 1 86 ? -1.552 -10.041 -11.591 1.00 92.12 86 GLY A O 1
ATOM 591 N N . SER A 1 87 ? 0.245 -8.696 -11.509 1.00 95.75 87 SER A N 1
ATOM 592 C CA . SER A 1 87 ? 0.519 -8.906 -10.090 1.00 95.75 87 SER A CA 1
ATOM 593 C C . SER A 1 87 ? -0.508 -8.177 -9.216 1.00 95.75 87 SER A C 1
ATOM 595 O O . SER A 1 87 ? -1.063 -7.139 -9.594 1.00 95.75 87 SER A O 1
ATOM 597 N N . VAL A 1 88 ? -0.739 -8.704 -8.011 1.00 96.62 88 VAL A N 1
ATOM 598 C CA . VAL A 1 88 ? -1.613 -8.092 -7.001 1.00 96.62 88 VAL A CA 1
ATOM 599 C C . VAL A 1 88 ? -0.834 -7.913 -5.704 1.00 96.62 88 VAL A C 1
ATOM 601 O O . VAL A 1 88 ? -0.263 -8.872 -5.185 1.00 96.62 88 VAL A O 1
ATOM 604 N N . ILE A 1 89 ? -0.817 -6.689 -5.175 1.00 97.12 89 ILE A N 1
ATOM 605 C CA . ILE A 1 89 ? -0.255 -6.371 -3.859 1.00 97.12 89 ILE A CA 1
ATOM 606 C C . ILE A 1 89 ? -1.395 -6.343 -2.843 1.00 97.12 89 ILE A C 1
ATOM 608 O O . ILE A 1 89 ? -2.335 -5.564 -2.990 1.00 97.12 89 ILE A O 1
ATOM 612 N N . ASP A 1 90 ? -1.282 -7.151 -1.792 1.00 96.56 90 ASP A N 1
ATOM 613 C CA . ASP A 1 90 ? -2.127 -7.047 -0.603 1.00 96.56 90 ASP A CA 1
ATOM 614 C C . ASP A 1 90 ? -1.467 -6.098 0.405 1.00 96.56 90 ASP A C 1
ATOM 616 O O . ASP A 1 90 ? -0.444 -6.415 1.013 1.00 96.56 90 ASP A O 1
ATOM 620 N N . ALA A 1 91 ? -2.039 -4.905 0.551 1.00 95.06 91 ALA A N 1
ATOM 621 C CA . ALA A 1 91 ? -1.588 -3.886 1.496 1.00 95.06 91 ALA A CA 1
ATOM 622 C C . ALA A 1 91 ? -2.123 -4.116 2.925 1.00 95.06 91 ALA A C 1
ATOM 624 O O . ALA A 1 91 ? -1.843 -3.318 3.823 1.00 95.06 91 ALA A O 1
ATOM 625 N N . GLY A 1 92 ? -2.863 -5.205 3.149 1.00 95.38 92 GLY A N 1
ATOM 626 C CA . GLY A 1 92 ? -3.398 -5.618 4.438 1.00 95.38 92 GLY A CA 1
ATOM 627 C C . GLY A 1 92 ? -4.824 -5.141 4.699 1.00 95.38 92 GLY A C 1
ATOM 628 O O . GLY A 1 92 ? -5.474 -4.503 3.869 1.00 95.38 92 GLY A O 1
ATOM 629 N N . VAL A 1 93 ? -5.322 -5.475 5.892 1.00 95.12 93 VAL A N 1
ATOM 630 C CA . VAL A 1 93 ? -6.692 -5.163 6.320 1.00 95.12 93 VAL A CA 1
ATOM 631 C C . VAL A 1 93 ? -6.849 -3.669 6.589 1.00 95.12 93 VAL A C 1
ATOM 633 O O . VAL A 1 93 ? -6.148 -3.097 7.425 1.00 95.12 93 VAL A O 1
ATOM 636 N N . VAL A 1 94 ? -7.840 -3.053 5.947 1.00 92.31 94 VAL A N 1
ATOM 637 C CA . VAL A 1 94 ? -8.223 -1.654 6.148 1.00 92.31 94 VAL A CA 1
ATOM 638 C C . VAL A 1 94 ? -9.601 -1.612 6.800 1.00 92.31 94 VAL A C 1
ATOM 640 O O . VAL A 1 94 ? -10.636 -1.708 6.143 1.00 92.31 94 VAL A O 1
ATOM 643 N N . ARG A 1 95 ? -9.620 -1.470 8.129 1.00 86.94 95 ARG A N 1
ATOM 644 C CA . ARG A 1 95 ? -10.843 -1.329 8.930 1.00 86.94 95 ARG A CA 1
ATOM 645 C C . ARG A 1 95 ? -10.820 -0.007 9.693 1.00 86.94 95 ARG A C 1
ATOM 647 O O . ARG A 1 95 ? -9.786 0.392 10.220 1.00 86.94 95 ARG A O 1
ATOM 654 N N . GLY A 1 96 ? -11.968 0.666 9.758 1.00 83.88 96 GLY A N 1
ATOM 655 C CA . GLY A 1 96 ? -12.140 1.844 10.611 1.00 83.88 96 GLY A CA 1
ATOM 656 C C . GLY A 1 96 ? -12.070 1.491 12.100 1.00 83.88 96 GLY A C 1
ATOM 657 O O . GLY A 1 96 ? -12.334 0.351 12.482 1.00 83.88 96 GLY A O 1
ATOM 658 N N . ALA A 1 97 ? -11.733 2.475 12.938 1.00 85.38 97 ALA A N 1
ATOM 659 C CA . ALA A 1 97 ? -11.828 2.318 14.388 1.00 85.38 97 ALA A CA 1
ATOM 660 C C . ALA A 1 97 ? -13.274 1.996 14.798 1.00 85.38 97 ALA A C 1
ATOM 662 O O . ALA A 1 97 ? -14.223 2.479 14.171 1.00 85.38 97 ALA A O 1
ATOM 663 N N . ASP A 1 98 ? -13.437 1.199 15.856 1.00 88.19 98 ASP A N 1
ATOM 664 C CA . ASP A 1 98 ? -14.757 0.951 16.426 1.00 88.19 98 ASP A CA 1
ATOM 665 C C . ASP A 1 98 ? -15.406 2.278 16.848 1.00 88.19 98 ASP A C 1
ATOM 667 O O . ASP A 1 98 ? -14.739 3.215 17.299 1.00 88.19 98 ASP A O 1
ATOM 671 N N . GLY A 1 99 ? -16.727 2.364 16.681 1.00 88.62 99 GLY A N 1
ATOM 672 C CA . GLY A 1 99 ? -17.484 3.528 17.127 1.00 88.62 99 GLY A CA 1
ATOM 673 C C . GLY A 1 99 ? -17.354 3.728 18.638 1.00 88.62 99 GLY A C 1
ATOM 674 O O . GLY A 1 99 ? -17.218 2.767 19.396 1.00 88.62 99 GLY A O 1
ATOM 675 N N . ALA A 1 100 ? -17.426 4.983 19.090 1.00 91.25 100 ALA A N 1
ATOM 676 C CA . ALA A 1 100 ? -17.488 5.276 20.517 1.00 91.25 100 ALA A CA 1
ATOM 677 C C . ALA A 1 100 ? -18.691 4.564 21.158 1.00 91.25 100 ALA A C 1
ATOM 679 O O . ALA A 1 100 ? -19.755 4.446 20.544 1.00 91.25 100 ALA A O 1
ATOM 680 N N . ALA A 1 101 ? -18.529 4.113 22.405 1.00 91.69 101 ALA A N 1
ATOM 681 C CA . ALA A 1 101 ? -19.638 3.566 23.174 1.00 91.69 101 ALA A CA 1
ATOM 682 C C . ALA A 1 101 ? -20.799 4.576 23.225 1.00 91.69 101 ALA A C 1
ATOM 684 O O . ALA A 1 101 ? -20.582 5.781 23.378 1.00 91.69 101 ALA A O 1
ATOM 685 N N . GLY A 1 102 ? -22.033 4.081 23.097 1.00 90.25 102 GLY A N 1
ATOM 686 C CA . GLY A 1 102 ? -23.222 4.916 23.255 1.00 90.25 102 GLY A CA 1
ATOM 687 C C . GLY A 1 102 ? -23.278 5.551 24.648 1.00 90.25 102 GLY A C 1
ATOM 688 O O . GLY A 1 102 ? -22.749 5.001 25.614 1.00 90.25 102 GLY A O 1
ATOM 689 N N . ALA A 1 103 ? -23.927 6.711 24.761 1.00 92.38 103 ALA A N 1
ATOM 690 C CA . ALA A 1 103 ? -24.121 7.362 26.053 1.00 92.38 103 ALA A CA 1
ATOM 691 C C . ALA A 1 103 ? -24.929 6.467 27.011 1.00 92.38 103 ALA A C 1
ATOM 693 O O . ALA A 1 103 ? -25.867 5.782 26.593 1.00 92.38 103 ALA A O 1
ATOM 694 N N . THR A 1 104 ? -24.597 6.507 28.304 1.00 91.25 104 THR A N 1
ATOM 695 C CA . THR A 1 104 ? -25.411 5.884 29.355 1.00 91.25 104 THR A CA 1
ATOM 696 C C . THR A 1 104 ? -26.843 6.417 29.283 1.00 91.25 104 THR A C 1
ATOM 698 O O . THR A 1 104 ? -27.052 7.624 29.155 1.00 91.25 104 THR A O 1
ATOM 701 N N . GLY A 1 105 ? -27.832 5.523 29.375 1.00 88.56 105 GLY A N 1
ATOM 702 C CA . GLY A 1 105 ? -29.241 5.915 29.421 1.00 88.56 105 GLY A CA 1
ATOM 703 C C . GLY A 1 105 ? -29.546 6.848 30.598 1.00 88.56 105 GLY A C 1
ATOM 704 O O . GLY A 1 105 ? -28.860 6.826 31.621 1.00 88.56 105 GLY A O 1
ATOM 705 N N . ALA A 1 106 ? -30.585 7.673 30.461 1.00 90.81 106 ALA A N 1
ATOM 706 C CA . ALA A 1 106 ? -31.029 8.549 31.541 1.00 90.81 106 ALA A CA 1
ATOM 707 C C . ALA A 1 106 ? -31.425 7.742 32.791 1.00 90.81 106 ALA A C 1
ATOM 709 O O . ALA A 1 106 ? -31.941 6.626 32.689 1.00 90.81 106 ALA A O 1
ATOM 710 N N . GLN A 1 107 ? -31.216 8.324 33.976 1.00 88.25 107 GLN A N 1
ATOM 711 C CA . GLN A 1 107 ? -31.724 7.755 35.223 1.00 88.25 107 GLN A CA 1
ATOM 712 C C . GLN A 1 107 ? -33.251 7.601 35.137 1.00 88.25 107 GLN A C 1
ATOM 714 O O . GLN A 1 107 ? -33.948 8.516 34.695 1.00 88.25 107 GLN A O 1
ATOM 719 N N . GLY A 1 108 ? -33.770 6.452 35.577 1.00 85.38 108 GLY A N 1
ATOM 720 C CA . GLY A 1 108 ? -35.212 6.234 35.677 1.00 85.38 108 GLY A CA 1
ATOM 721 C C . GLY A 1 108 ? -35.888 7.227 36.638 1.00 85.38 108 GLY A C 1
ATOM 722 O O . GLY A 1 108 ? -35.228 7.775 37.527 1.00 85.38 108 GLY A O 1
ATOM 723 N N . PRO A 1 109 ? -37.201 7.469 36.490 1.00 89.12 109 PRO A N 1
ATOM 724 C CA . PRO A 1 109 ? -37.936 8.339 37.401 1.00 89.12 109 PRO A CA 1
ATOM 725 C C . PRO A 1 109 ? -37.868 7.818 38.844 1.00 89.12 109 PRO A C 1
ATOM 727 O O . PRO A 1 109 ? -37.737 6.618 39.092 1.00 89.12 109 PRO A O 1
ATO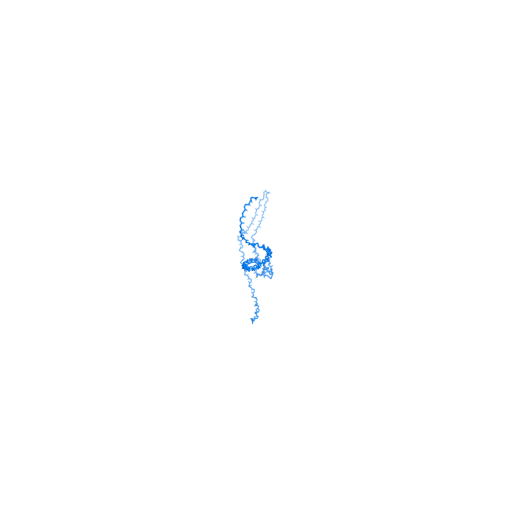M 730 N N . LYS A 1 110 ? -37.975 8.734 39.812 1.00 87.19 110 LYS A N 1
ATOM 731 C CA . LYS A 1 110 ? -38.133 8.378 41.227 1.00 87.19 110 LYS A CA 1
ATOM 732 C C . LYS A 1 110 ? -39.413 7.547 41.397 1.00 87.19 110 LYS A C 1
ATOM 734 O O . LYS A 1 110 ? -40.436 7.901 40.824 1.00 87.19 110 LYS A O 1
ATOM 739 N N . GLY A 1 111 ? -39.345 6.473 42.185 1.00 81.50 111 GLY A N 1
ATOM 740 C CA . GLY A 1 111 ? -40.525 5.673 42.524 1.00 81.50 111 GLY A CA 1
ATOM 741 C C . GLY A 1 111 ? -41.557 6.465 43.331 1.00 81.50 111 GLY A C 1
ATOM 742 O O . GLY A 1 111 ? -41.204 7.411 44.042 1.00 81.50 111 GLY A O 1
ATOM 743 N N . ASP A 1 112 ? -42.821 6.061 43.224 1.00 86.62 112 ASP A N 1
ATOM 744 C CA . ASP A 1 112 ? -43.927 6.688 43.944 1.00 86.62 112 ASP A CA 1
ATOM 745 C C . ASP A 1 112 ? -43.761 6.577 45.468 1.00 86.62 112 ASP A C 1
ATOM 747 O O . ASP A 1 112 ? -43.154 5.642 46.000 1.00 86.62 112 ASP A O 1
ATOM 751 N N . THR A 1 113 ? -44.316 7.549 46.191 1.00 84.81 113 THR A N 1
ATOM 752 C CA . THR A 1 113 ? -44.402 7.511 47.655 1.00 84.81 113 THR A CA 1
ATOM 753 C C . THR A 1 113 ? -45.257 6.319 48.094 1.00 84.81 113 THR A C 1
ATOM 755 O O . THR A 1 113 ? -46.338 6.101 47.554 1.00 84.81 113 THR A O 1
ATOM 758 N N . GLY A 1 114 ? -44.793 5.562 49.093 1.00 80.25 114 GLY A N 1
ATOM 759 C CA . GLY A 1 114 ? -45.551 4.439 49.647 1.00 80.25 114 GLY A CA 1
ATOM 760 C C . GLY A 1 114 ? -46.892 4.865 50.255 1.00 80.25 114 GLY A C 1
ATOM 761 O O . GLY A 1 114 ? -47.044 5.987 50.740 1.00 80.25 114 GLY A O 1
ATOM 762 N N . ASN A 1 115 ? -47.862 3.949 50.247 1.00 84.06 115 ASN A N 1
ATOM 763 C CA . ASN A 1 115 ? -49.179 4.172 50.840 1.00 84.06 115 ASN A CA 1
ATOM 764 C C . ASN A 1 115 ? -49.078 4.465 52.347 1.00 84.06 115 ASN A C 1
ATOM 766 O O . ASN A 1 115 ? -48.222 3.918 53.046 1.00 84.06 115 ASN A O 1
ATOM 770 N N . VAL A 1 116 ? -49.997 5.289 52.856 1.00 84.31 116 VAL A N 1
ATOM 771 C CA . VAL A 1 116 ? -50.173 5.511 54.300 1.00 84.31 116 VAL A CA 1
ATOM 772 C C . VAL A 1 116 ? -50.492 4.174 54.981 1.00 84.31 116 VAL A C 1
ATOM 774 O O . VAL A 1 116 ? -51.290 3.389 54.467 1.00 84.31 116 VAL A O 1
ATOM 777 N N . GLY A 1 117 ? -49.856 3.905 56.126 1.00 80.94 117 GLY A N 1
ATOM 778 C CA . GLY A 1 117 ? -50.112 2.698 56.914 1.00 80.94 117 GLY A CA 1
ATOM 779 C C . GLY A 1 117 ? -51.566 2.610 57.389 1.00 80.94 117 GLY A C 1
ATOM 780 O O . GLY A 1 117 ? -52.231 3.627 57.578 1.00 80.94 117 GLY A O 1
ATOM 781 N N . ALA A 1 118 ? -52.062 1.387 57.588 1.00 83.06 118 ALA A N 1
ATOM 782 C CA . ALA A 1 118 ? -53.392 1.167 58.146 1.00 83.06 118 ALA A CA 1
ATOM 783 C C . ALA A 1 118 ? -53.521 1.810 59.540 1.00 83.06 118 ALA A C 1
ATOM 785 O O . ALA A 1 118 ? -52.551 1.863 60.301 1.00 83.06 118 ALA A O 1
ATOM 786 N N . ALA A 1 119 ? -54.726 2.276 59.879 1.00 84.62 119 ALA A N 1
ATOM 787 C CA . ALA A 1 119 ? -55.032 2.724 61.234 1.00 84.62 119 ALA A CA 1
ATOM 788 C C . ALA A 1 119 ? -54.775 1.585 62.240 1.00 84.62 119 ALA A C 1
ATOM 790 O O . ALA A 1 119 ? -55.013 0.415 61.935 1.00 84.62 119 ALA A O 1
ATOM 791 N N . GLY A 1 120 ? -54.270 1.928 63.429 1.00 82.31 120 GLY A N 1
ATOM 792 C CA . GLY A 1 120 ? -54.084 0.958 64.509 1.00 82.31 120 GLY A CA 1
ATOM 793 C C . GLY A 1 120 ? -55.414 0.327 64.926 1.00 82.31 120 GLY A C 1
ATOM 794 O O . GLY A 1 120 ? -56.460 0.960 64.813 1.00 82.31 120 GLY A O 1
ATOM 795 N N . ALA A 1 121 ? -55.371 -0.920 65.399 1.00 83.75 121 ALA A N 1
ATOM 796 C CA . ALA A 1 121 ? -56.548 -1.575 65.955 1.00 83.75 121 ALA A CA 1
ATOM 797 C C . ALA A 1 121 ? -57.059 -0.817 67.191 1.00 83.75 121 ALA A C 1
ATOM 799 O O . ALA A 1 121 ? -56.259 -0.301 67.978 1.00 83.75 121 ALA A O 1
ATOM 800 N N . ASP A 1 122 ? -58.379 -0.792 67.371 1.00 86.19 122 ASP A N 1
ATOM 801 C CA . ASP A 1 122 ? -58.999 -0.252 68.578 1.00 86.19 122 ASP A CA 1
ATOM 802 C C . ASP A 1 122 ? -58.461 -0.971 69.826 1.00 86.19 122 ASP A C 1
ATOM 804 O O . ASP A 1 122 ? -58.227 -2.184 69.827 1.00 86.19 122 ASP A O 1
ATOM 808 N N . GLY A 1 123 ? -58.253 -0.215 70.907 1.00 82.25 123 GLY A N 1
ATOM 809 C CA . GLY A 1 123 ? -57.819 -0.776 72.185 1.00 82.25 123 GLY A CA 1
ATOM 810 C C . GLY A 1 123 ? -58.844 -1.767 72.743 1.00 82.25 123 GLY A C 1
ATOM 811 O O . GLY A 1 123 ? -60.051 -1.572 72.606 1.00 82.25 123 GLY A O 1
ATOM 812 N N . ALA A 1 124 ? -58.367 -2.828 73.401 1.00 84.31 124 ALA A N 1
ATOM 813 C CA . ALA A 1 124 ? -59.242 -3.783 74.074 1.00 84.31 124 ALA A CA 1
ATOM 814 C C . ALA A 1 124 ? -60.139 -3.077 75.108 1.00 84.31 124 ALA A C 1
ATOM 816 O O . ALA A 1 124 ? -59.697 -2.163 75.808 1.00 84.31 124 ALA A O 1
ATOM 817 N N . ALA A 1 125 ? -61.393 -3.524 75.224 1.00 84.81 125 ALA A N 1
ATOM 818 C CA . ALA A 1 125 ? -62.307 -3.037 76.250 1.00 84.81 125 ALA A CA 1
ATOM 819 C C . ALA A 1 125 ? -61.693 -3.220 77.652 1.00 84.81 125 ALA A C 1
ATOM 821 O O . ALA A 1 125 ? -61.114 -4.265 77.954 1.00 84.81 125 ALA A O 1
ATOM 822 N N . GLY A 1 126 ? -61.821 -2.201 78.508 1.00 81.62 126 GLY A N 1
ATOM 823 C CA . GLY A 1 126 ? -61.337 -2.263 79.887 1.00 81.62 126 GLY A CA 1
ATOM 824 C C . GLY A 1 126 ? -62.008 -3.391 80.677 1.00 81.62 126 GLY A C 1
ATOM 825 O O . GLY A 1 126 ? -63.182 -3.699 80.464 1.00 81.62 126 GLY A O 1
ATOM 826 N N . ALA A 1 127 ? -61.265 -4.008 81.599 1.00 82.31 127 ALA A N 1
ATOM 827 C CA . ALA A 1 127 ? -61.801 -5.048 82.470 1.00 82.31 127 ALA A CA 1
ATOM 828 C C . ALA A 1 127 ? -62.993 -4.519 83.289 1.00 82.31 127 ALA A C 1
ATOM 830 O O . ALA A 1 127 ? -62.971 -3.393 83.789 1.00 82.31 127 ALA A O 1
ATOM 831 N N . THR A 1 128 ? -64.035 -5.339 83.444 1.00 85.12 128 THR A N 1
ATOM 832 C CA . THR A 1 128 ? -65.164 -5.031 84.328 1.00 85.12 128 THR A CA 1
ATOM 833 C C . THR A 1 128 ? -64.659 -4.824 85.758 1.00 85.12 128 THR A C 1
ATOM 835 O O . THR A 1 128 ? -63.909 -5.652 86.275 1.00 85.12 128 THR A O 1
ATOM 838 N N . GLY A 1 129 ? -65.061 -3.719 86.395 1.00 80.12 129 GLY A N 1
ATOM 839 C CA . GLY A 1 129 ? -64.671 -3.414 87.772 1.00 80.12 129 GLY A CA 1
ATOM 840 C C . GLY A 1 129 ? -65.151 -4.477 88.774 1.00 80.12 129 GLY A C 1
ATOM 841 O O . GLY A 1 129 ? -66.145 -5.164 88.514 1.00 80.12 129 GLY A O 1
ATOM 842 N N . PRO A 1 130 ? -64.465 -4.631 89.920 1.00 81.62 130 PRO A N 1
ATOM 843 C CA . PRO A 1 130 ? -64.864 -5.583 90.949 1.00 81.62 130 PRO A CA 1
ATOM 844 C C . PRO A 1 130 ? -66.272 -5.272 91.474 1.00 81.62 130 PRO A C 1
ATOM 846 O O . PRO A 1 130 ? -66.686 -4.116 91.573 1.00 81.62 130 PRO A O 1
ATOM 849 N N . LYS A 1 131 ? -67.021 -6.323 91.822 1.00 80.94 131 LYS A N 1
ATOM 850 C CA . LYS A 1 131 ? -68.323 -6.202 92.489 1.00 80.94 131 LYS A CA 1
ATOM 851 C C . LYS A 1 131 ? -68.118 -5.526 93.851 1.00 80.94 131 LYS A C 1
ATOM 853 O O . LYS A 1 131 ? -67.269 -5.972 94.611 1.00 80.94 131 LYS A O 1
ATOM 858 N N . GLY A 1 132 ? -68.893 -4.481 94.148 1.00 75.88 132 GLY A N 1
ATOM 859 C CA . GLY A 1 132 ? -68.828 -3.790 95.439 1.00 75.88 132 GLY A CA 1
ATOM 860 C C . GLY A 1 132 ? -69.200 -4.697 96.616 1.00 75.88 132 GLY A C 1
ATOM 861 O O . GLY A 1 132 ? -70.038 -5.596 96.474 1.00 75.88 132 GLY A O 1
ATOM 862 N N . ASP A 1 133 ? -68.578 -4.443 97.766 1.00 75.19 133 ASP A N 1
ATOM 863 C CA . ASP A 1 133 ? -68.803 -5.189 99.002 1.00 75.19 133 ASP A CA 1
ATOM 864 C C . ASP A 1 133 ? -70.245 -5.041 99.513 1.00 75.19 133 ASP A C 1
ATOM 866 O O . ASP A 1 133 ? -70.942 -4.051 99.268 1.00 75.19 133 ASP A O 1
ATOM 870 N N . LYS A 1 134 ? -70.725 -6.069 100.217 1.00 72.38 134 LYS A N 1
ATOM 871 C CA . LYS A 1 134 ? -72.062 -6.094 100.820 1.00 72.38 134 LYS A CA 1
ATOM 872 C C . LYS A 1 134 ? -72.090 -5.138 102.019 1.00 72.38 134 LYS A C 1
ATOM 874 O O . LYS A 1 134 ? -71.278 -5.291 102.918 1.00 72.38 134 LYS A O 1
ATOM 879 N N . GLY A 1 135 ? -73.044 -4.204 102.048 1.00 71.75 135 GLY A N 1
ATOM 880 C CA . GLY A 1 135 ? -73.204 -3.266 103.166 1.00 71.75 135 GLY A CA 1
ATOM 881 C C . GLY A 1 135 ? -73.551 -3.953 104.493 1.00 71.75 135 GLY A C 1
ATOM 882 O O . GLY A 1 135 ? -74.289 -4.946 104.511 1.00 71.75 135 GLY A O 1
ATOM 883 N N . ASP A 1 136 ? -73.024 -3.401 105.586 1.00 68.44 136 ASP A N 1
ATOM 884 C CA . ASP A 1 136 ? -73.224 -3.891 106.950 1.00 68.44 136 ASP A CA 1
ATOM 885 C C . ASP A 1 136 ? -74.677 -3.732 107.433 1.00 68.44 136 ASP A C 1
ATOM 887 O O . ASP A 1 136 ? -75.434 -2.860 106.998 1.00 68.44 136 ASP A O 1
ATOM 891 N N . LYS A 1 137 ? -75.086 -4.627 108.338 1.00 64.38 137 LYS A N 1
ATOM 892 C CA . LYS A 1 137 ? -76.425 -4.674 108.941 1.00 64.38 137 LYS A CA 1
ATOM 893 C C . LYS A 1 137 ? -76.559 -3.556 109.987 1.00 64.38 137 LYS A C 1
ATOM 895 O O . LYS A 1 137 ? -75.737 -3.484 110.887 1.00 64.38 137 LYS A O 1
ATOM 900 N N . GLY A 1 138 ? -77.602 -2.728 109.884 1.00 63.88 138 GLY A N 1
ATOM 901 C CA . GLY A 1 138 ? -77.854 -1.631 110.829 1.00 63.88 138 GLY A CA 1
ATOM 902 C C . GLY A 1 138 ? -78.294 -2.094 112.225 1.00 63.88 138 GLY A C 1
ATOM 903 O O . GLY A 1 138 ? -79.037 -3.073 112.353 1.00 63.88 138 GLY A O 1
ATOM 904 N N . ASP A 1 139 ? -77.853 -1.361 113.248 1.00 54.75 139 ASP A N 1
ATOM 905 C CA . ASP A 1 139 ? -78.191 -1.581 114.658 1.00 54.75 139 ASP A CA 1
ATOM 906 C C . ASP A 1 139 ? -79.652 -1.208 114.971 1.00 54.75 139 ASP A C 1
ATOM 908 O O . ASP A 1 139 ? -80.222 -0.272 114.408 1.00 54.75 139 ASP A O 1
ATOM 912 N N . THR A 1 140 ? -80.280 -1.963 115.878 1.00 58.25 140 THR A N 1
ATOM 913 C CA . THR A 1 140 ? -81.654 -1.725 116.362 1.00 58.25 140 THR A CA 1
ATOM 914 C C . THR A 1 140 ? -81.618 -0.774 117.561 1.00 58.25 140 THR A C 1
ATOM 916 O O . THR A 1 140 ? -80.857 -1.009 118.492 1.00 58.25 140 THR A O 1
ATOM 919 N N . GLY A 1 141 ? -82.412 0.303 117.522 1.00 51.38 141 GLY A N 1
ATOM 920 C CA . GLY A 1 141 ? -82.383 1.392 118.507 1.00 51.38 141 GLY A CA 1
ATOM 921 C C . GLY A 1 141 ? -83.260 1.189 119.751 1.00 51.38 141 GLY A C 1
ATOM 922 O O . GLY A 1 141 ? -84.338 0.601 119.674 1.00 51.38 141 GLY A O 1
ATOM 923 N N . ASP A 1 142 ? -82.805 1.750 120.875 1.00 51.47 142 ASP A N 1
ATOM 924 C CA . ASP A 1 142 ? -83.511 1.837 122.162 1.00 51.47 142 ASP A CA 1
ATOM 925 C C . ASP A 1 142 ? -84.429 3.066 122.240 1.00 51.47 142 ASP A C 1
ATOM 927 O O . ASP A 1 142 ? -83.996 4.157 121.879 1.00 51.47 142 ASP A O 1
ATOM 931 N N . THR A 1 143 ? -85.649 2.926 122.788 1.00 45.84 143 THR A N 1
ATOM 932 C CA . THR A 1 143 ? -86.455 3.948 123.524 1.00 45.84 143 THR A CA 1
ATOM 933 C C . THR A 1 143 ? -87.721 3.246 124.074 1.00 45.84 143 THR A C 1
ATOM 935 O O . THR A 1 143 ? -88.309 2.454 123.349 1.00 45.84 143 THR A O 1
ATOM 938 N N . GLY A 1 144 ? -88.274 3.447 125.280 1.00 44.69 144 GLY A N 1
ATOM 939 C CA . GLY A 1 144 ? -88.052 4.369 126.403 1.00 44.69 144 GLY A CA 1
ATOM 940 C C . GLY A 1 144 ? -89.299 4.390 127.327 1.00 44.69 144 GLY A C 1
ATOM 941 O O . GLY A 1 144 ? -90.151 3.514 127.192 1.00 44.69 144 GLY A O 1
ATOM 942 N N . LEU A 1 145 ? -89.417 5.456 128.153 1.00 39.50 145 LEU A N 1
ATOM 943 C CA . LEU A 1 145 ? -90.621 5.996 128.860 1.00 39.50 145 LEU A CA 1
ATOM 944 C C . LEU A 1 145 ? -90.954 5.372 130.255 1.00 39.50 145 LEU A C 1
ATOM 946 O O . LEU A 1 145 ? -90.863 4.163 130.392 1.00 39.50 145 LEU A O 1
ATOM 950 N N . ILE A 1 146 ? -91.369 6.038 131.362 1.00 45.62 146 ILE A N 1
ATOM 951 C CA . ILE A 1 146 ? -91.766 7.415 131.793 1.00 45.62 146 ILE A CA 1
ATOM 952 C C . ILE A 1 146 ? -91.750 7.479 133.364 1.00 45.62 146 ILE A C 1
ATOM 954 O O . ILE A 1 146 ? -92.004 6.468 134.011 1.00 45.62 146 ILE A O 1
ATOM 958 N N . CYS A 1 147 ? -91.535 8.660 133.981 1.00 33.44 147 CYS A N 1
ATOM 959 C CA . CYS A 1 147 ? -91.711 8.990 135.429 1.00 33.44 147 CYS A CA 1
ATOM 960 C C . CYS A 1 147 ? -93.192 9.321 135.794 1.00 33.44 147 CYS A C 1
ATOM 962 O O . CYS A 1 147 ? -93.874 9.807 134.892 1.00 33.44 147 CYS A O 1
ATOM 964 N N . PRO A 1 148 ? -93.716 9.239 137.058 1.00 54.50 148 PRO A N 1
ATOM 965 C CA . PRO A 1 148 ? -93.462 10.296 138.071 1.00 54.50 148 PRO A CA 1
ATOM 966 C C . PRO A 1 148 ? -93.687 9.964 139.588 1.00 54.50 148 PRO A C 1
ATOM 968 O O . PRO A 1 148 ? -94.329 8.993 139.963 1.00 54.50 148 PRO A O 1
ATOM 971 N N . HIS A 1 149 ? -93.255 10.912 140.440 1.00 34.62 149 HIS A N 1
ATOM 972 C CA . HIS A 1 149 ? -93.710 11.239 141.814 1.00 34.62 149 HIS A CA 1
ATOM 973 C C . HIS A 1 149 ? -93.235 10.465 143.078 1.00 34.62 149 HIS A C 1
ATOM 975 O O . HIS A 1 149 ? -93.699 9.377 143.383 1.00 34.62 149 HIS A O 1
ATOM 981 N N . ARG A 1 150 ? -92.554 11.251 143.942 1.00 44.62 150 ARG A N 1
ATOM 982 C CA . ARG A 1 150 ? -92.841 11.571 145.371 1.00 44.62 150 ARG A CA 1
ATOM 983 C C . ARG A 1 150 ? -91.871 11.021 146.448 1.00 44.62 150 ARG A C 1
ATOM 985 O O . ARG A 1 150 ? -91.844 9.835 146.706 1.00 44.62 150 ARG A O 1
ATOM 992 N N . VAL A 1 151 ? -91.239 11.991 147.130 1.00 45.50 151 VAL A N 1
ATOM 993 C CA . VAL A 1 151 ? -90.720 12.068 148.520 1.00 45.50 151 VAL A CA 1
ATOM 994 C C . VAL A 1 151 ? -89.756 11.008 149.080 1.00 45.50 151 VAL A C 1
ATOM 996 O O . VAL A 1 151 ? -89.923 9.811 148.929 1.00 45.50 151 VAL A O 1
ATOM 999 N N . ASP A 1 152 ? -88.825 11.565 149.858 1.00 46.47 152 ASP A N 1
ATOM 1000 C CA . ASP A 1 152 ? -87.968 10.980 150.890 1.00 46.47 152 ASP A CA 1
ATOM 1001 C C . ASP A 1 152 ? -86.547 10.515 150.519 1.00 46.47 152 ASP A C 1
ATOM 1003 O O . ASP A 1 152 ? -86.306 9.603 149.739 1.00 46.47 152 ASP A O 1
ATOM 1007 N N . ARG A 1 153 ? -85.601 11.234 151.152 1.00 52.09 153 ARG A N 1
ATOM 1008 C CA .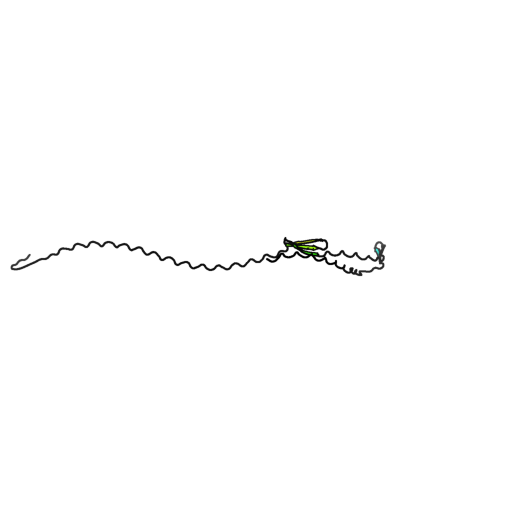 ARG A 1 153 ? -84.242 10.863 151.578 1.00 52.09 153 ARG A CA 1
ATOM 1009 C C . ARG A 1 153 ? -83.822 9.421 151.261 1.00 52.09 153 ARG A C 1
ATOM 1011 O O . ARG A 1 153 ? -84.398 8.495 151.813 1.00 52.09 153 ARG A O 1
ATOM 1018 N N . LEU A 1 154 ? -82.657 9.252 150.636 1.00 44.34 154 LEU A N 1
ATOM 1019 C CA . LEU A 1 154 ? -81.386 8.957 151.320 1.00 44.34 154 LEU A CA 1
ATOM 1020 C C . LEU A 1 154 ? -80.322 8.543 150.288 1.00 44.34 154 LEU A C 1
ATOM 1022 O O . LEU A 1 154 ? -80.613 7.906 149.284 1.00 44.34 154 LEU A O 1
ATOM 1026 N N . VAL A 1 155 ? -79.094 8.955 150.581 1.00 56.00 155 VAL A N 1
ATOM 1027 C CA . VAL A 1 155 ? -77.818 8.572 149.968 1.00 56.00 155 VAL A CA 1
ATOM 1028 C C . VAL A 1 155 ? -77.690 7.059 149.746 1.00 56.00 155 VAL A C 1
ATOM 1030 O O . VAL A 1 155 ? -77.969 6.294 150.667 1.00 56.00 155 VAL A O 1
ATOM 1033 N N . CYS A 1 156 ? -77.177 6.680 148.573 1.00 39.38 156 CYS A N 1
ATOM 1034 C CA . CYS A 1 156 ? -75.980 5.850 148.383 1.00 39.38 156 CYS A CA 1
ATOM 1035 C C . CYS A 1 156 ? -75.315 6.277 147.070 1.00 39.38 156 CYS A C 1
ATOM 1037 O O . CYS A 1 156 ? -76.057 6.444 146.076 1.00 39.38 156 CYS A O 1
#

pLDDT: mean 74.98, std 17.35, range [33.44, 97.5]

InterPro domains:
  IPR008160 Collagen triple helix repeat [PF01391] (96-144)
  IPR050149 Collagen superfamily [PTHR24023] (2-144)

Secondary structure (DSSP, 8-state):
-PPPPPPPPPPPPPPPPPPPPPPP--------S-EEEEEE-TTS-EEEEEE----PPPPPPPPPPPPEEEEEE-TT-EEEEEETTS-EEEEEE--PPPPPPPPPPPPPPPPPPPPPPPPPPPPPPPPPPPPPPPPPPPPPPP--------------